Protein AF-A0A8S3WUS9-F1 (afdb_monomer_lite)

Sequence (121 aa):
MDEIKDMLRKIQDEMSQQKVDMVAMKEDIKNTINNNINEKFKSLENKNLQLEQKLETQKLSIDNFERFNRRKNLLFFGVEEPEISYQDLEKKVLDIINNILNIKCEKHYIESVRRLRKKKR

Secondary structure (DSSP, 8-state):
-HHHHHHHHHHHHHHHHHHHHHHHHHHHHHHHHHHHHHHHHHHHHHHHHHHHHHHHHHHHHHHHHHHHHHTT-----S------SHHHHHHHHHHIIIIIS-----GGG-S----TT----

pLDDT: mean 89.63, std 9.1, range [44.06, 98.0]

Organism: Parnassius apollo (NCBI:txid110799)

Structure (mmCIF, N/CA/C/O backbone):
data_AF-A0A8S3WUS9-F1
#
_entry.id   AF-A0A8S3WUS9-F1
#
loop_
_atom_site.group_PDB
_atom_site.id
_atom_site.type_symbol
_atom_site.label_atom_id
_atom_site.label_alt_id
_atom_site.label_comp_id
_atom_site.label_asym_id
_atom_site.label_entity_id
_atom_site.label_seq_id
_atom_site.pdbx_PDB_ins_code
_atom_site.Cartn_x
_atom_site.Cartn_y
_atom_site.Cartn_z
_atom_site.occupancy
_atom_site.B_iso_or_equiv
_atom_site.auth_seq_id
_atom_site.auth_comp_id
_atom_site.auth_asym_id
_atom_site.auth_atom_id
_atom_site.pdbx_PDB_model_num
ATOM 1 N N . MET A 1 1 ? 49.490 9.417 -68.230 1.00 58.97 1 MET A N 1
ATOM 2 C CA . MET A 1 1 ? 48.185 10.107 -68.381 1.00 58.97 1 MET A CA 1
ATOM 3 C C . MET A 1 1 ? 47.027 9.157 -68.112 1.00 58.97 1 MET A C 1
ATOM 5 O O . MET A 1 1 ? 46.130 9.552 -67.379 1.00 58.97 1 MET A O 1
ATOM 9 N N . ASP A 1 2 ? 47.067 7.919 -68.614 1.00 73.44 2 ASP A N 1
ATOM 10 C CA . ASP A 1 2 ? 46.012 6.924 -68.355 1.00 73.44 2 ASP A CA 1
ATOM 11 C C . ASP A 1 2 ? 45.958 6.452 -66.893 1.00 73.44 2 ASP A C 1
ATOM 13 O O . ASP A 1 2 ? 44.886 6.456 -66.300 1.00 73.44 2 ASP A O 1
ATOM 17 N N . GLU A 1 3 ? 47.105 6.215 -66.250 1.00 78.12 3 GLU A N 1
ATOM 18 C CA . GLU A 1 3 ? 47.160 5.838 -64.823 1.00 78.12 3 GLU A CA 1
ATOM 19 C C . GLU A 1 3 ? 46.567 6.902 -63.885 1.00 78.12 3 GLU A C 1
ATOM 21 O O . GLU A 1 3 ? 45.884 6.580 -62.915 1.00 78.12 3 GLU A O 1
ATOM 26 N N . ILE A 1 4 ? 46.777 8.186 -64.195 1.00 80.12 4 ILE A N 1
ATOM 27 C CA . ILE A 1 4 ? 46.200 9.304 -63.430 1.00 80.12 4 ILE A CA 1
ATOM 28 C C . ILE A 1 4 ? 44.678 9.329 -63.611 1.00 80.12 4 ILE A C 1
ATOM 30 O O . ILE A 1 4 ? 43.939 9.575 -62.662 1.00 80.12 4 ILE A O 1
ATOM 34 N N . LYS A 1 5 ? 44.192 9.039 -64.822 1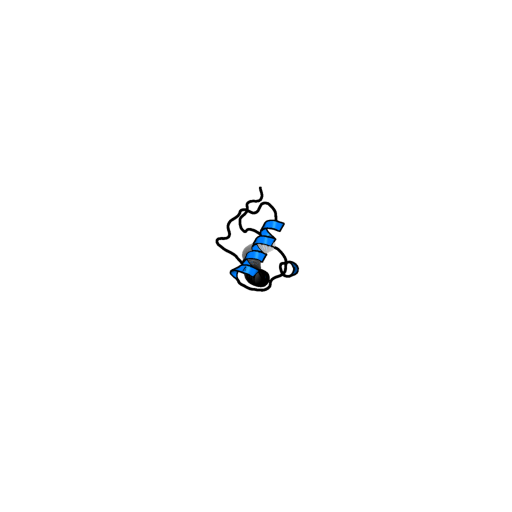.00 83.69 5 LYS A N 1
ATOM 35 C CA . LYS A 1 5 ? 42.760 8.973 -65.134 1.00 83.69 5 LYS A CA 1
ATOM 36 C C . LYS A 1 5 ? 42.072 7.817 -64.410 1.00 83.69 5 L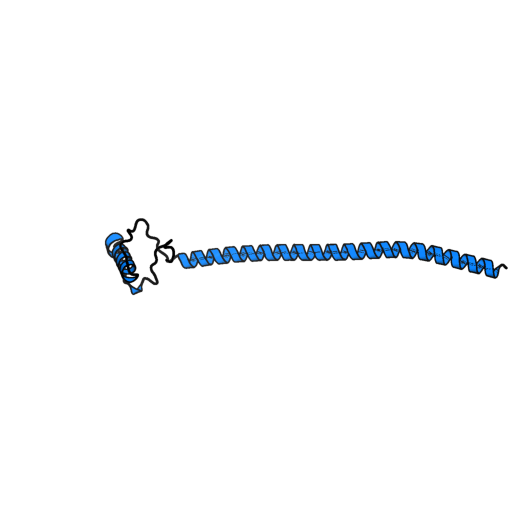YS A C 1
ATOM 38 O O . LYS A 1 5 ? 40.978 8.002 -63.880 1.00 83.69 5 LYS A O 1
ATOM 43 N N . ASP A 1 6 ? 42.718 6.659 -64.356 1.00 87.44 6 ASP A N 1
ATOM 44 C CA . ASP A 1 6 ? 42.199 5.486 -63.653 1.00 87.44 6 ASP A CA 1
ATOM 45 C C . ASP A 1 6 ? 42.236 5.666 -62.133 1.00 87.44 6 ASP A C 1
ATOM 47 O O . ASP A 1 6 ? 41.299 5.265 -61.442 1.00 87.44 6 ASP A O 1
ATOM 51 N N . MET A 1 7 ? 43.257 6.344 -61.603 1.00 85.81 7 MET A N 1
ATOM 52 C CA . MET A 1 7 ? 43.309 6.723 -60.190 1.00 85.81 7 MET A CA 1
ATOM 53 C C . MET A 1 7 ? 42.178 7.697 -59.824 1.00 85.81 7 MET A C 1
ATOM 55 O O . MET A 1 7 ? 41.499 7.497 -58.821 1.00 85.81 7 MET A O 1
ATOM 59 N N . LEU A 1 8 ? 41.908 8.704 -60.663 1.00 85.19 8 LEU A N 1
ATOM 60 C CA . LEU A 1 8 ? 40.798 9.643 -60.456 1.00 85.19 8 LEU A CA 1
ATOM 61 C C . LEU A 1 8 ? 39.421 8.966 -60.536 1.00 85.19 8 LEU A C 1
ATOM 63 O O . LEU A 1 8 ? 38.534 9.317 -59.760 1.00 85.19 8 LEU A O 1
ATOM 67 N N . ARG A 1 9 ? 39.244 7.976 -61.423 1.00 89.06 9 ARG A N 1
ATOM 68 C CA . ARG A 1 9 ? 38.014 7.165 -61.487 1.00 89.06 9 ARG A CA 1
ATOM 69 C C . ARG A 1 9 ? 37.799 6.353 -60.215 1.00 89.06 9 ARG A C 1
ATOM 71 O O . ARG A 1 9 ? 36.717 6.419 -59.650 1.00 89.06 9 ARG A O 1
ATOM 78 N N . LYS A 1 10 ? 38.836 5.675 -59.713 1.00 91.25 10 LYS A N 1
ATOM 79 C CA . LYS A 1 10 ? 38.752 4.937 -58.441 1.00 91.25 10 LYS A CA 1
ATOM 80 C C . LYS A 1 10 ? 38.384 5.846 -57.272 1.00 91.25 10 LYS A C 1
ATOM 82 O O . LYS A 1 10 ? 37.497 5.504 -56.503 1.00 91.25 10 LYS A O 1
ATOM 87 N N . ILE A 1 11 ? 38.992 7.030 -57.187 1.00 88.81 11 ILE A N 1
ATOM 88 C CA . ILE A 1 11 ? 38.652 8.024 -56.158 1.00 88.81 11 ILE A CA 1
ATOM 89 C C . ILE A 1 11 ? 37.184 8.463 -56.288 1.00 88.81 11 ILE A C 1
ATOM 91 O O . ILE A 1 11 ? 36.490 8.622 -55.286 1.00 88.81 11 ILE A O 1
ATOM 95 N N . GLN A 1 12 ? 36.683 8.651 -57.511 1.00 89.81 12 GLN A N 1
ATOM 96 C CA . GLN A 1 12 ? 35.286 9.013 -57.750 1.00 89.81 12 GLN A CA 1
ATOM 97 C C . GLN A 1 12 ? 34.309 7.897 -57.350 1.00 89.81 12 GLN A C 1
ATOM 99 O O . GLN A 1 12 ? 33.267 8.187 -56.752 1.00 89.81 12 GLN A O 1
ATOM 104 N N . ASP A 1 13 ? 34.648 6.644 -57.640 1.00 91.75 13 ASP A N 1
ATOM 105 C CA . ASP A 1 13 ? 33.849 5.477 -57.269 1.00 91.75 13 ASP A CA 1
ATOM 106 C C . ASP A 1 13 ? 33.845 5.276 -55.745 1.00 91.75 13 ASP A C 1
ATOM 108 O O . ASP A 1 13 ? 32.779 5.136 -55.145 1.00 91.75 13 ASP A O 1
ATOM 112 N N . GLU A 1 14 ? 35.005 5.384 -55.089 1.00 92.50 14 GLU A N 1
ATOM 113 C CA . GLU A 1 14 ? 35.135 5.325 -53.626 1.00 92.50 14 GLU A CA 1
ATOM 114 C C . GLU A 1 14 ? 34.362 6.456 -52.933 1.00 92.50 14 GLU A C 1
ATOM 116 O O . GLU A 1 14 ? 33.648 6.213 -51.960 1.00 92.50 14 GLU A O 1
ATOM 121 N N . MET A 1 15 ? 34.423 7.689 -53.453 1.00 89.19 15 MET A N 1
ATOM 122 C CA . MET A 1 15 ? 33.617 8.804 -52.937 1.00 89.19 15 MET A CA 1
ATOM 123 C C . MET A 1 15 ? 32.113 8.569 -53.113 1.00 89.19 15 MET A C 1
ATOM 125 O O . MET A 1 15 ? 31.314 8.992 -52.273 1.00 89.19 15 MET A O 1
ATOM 129 N N . SER A 1 16 ? 31.709 7.932 -54.213 1.00 91.81 16 SER A N 1
ATOM 130 C CA . SER A 1 16 ? 30.304 7.611 -54.468 1.00 91.81 16 SER A CA 1
ATOM 131 C C . SER A 1 16 ? 29.818 6.533 -53.503 1.00 91.81 16 SER A C 1
ATOM 133 O O . SER A 1 16 ? 28.750 6.692 -52.911 1.00 91.81 16 SER A O 1
ATOM 135 N N . GLN A 1 17 ? 30.634 5.504 -53.263 1.00 92.31 17 GLN A N 1
ATOM 136 C CA . GLN A 1 17 ? 30.347 4.457 -52.287 1.00 92.31 17 GLN A CA 1
ATOM 137 C C . GLN A 1 17 ? 30.275 5.017 -50.860 1.00 92.31 17 GLN A C 1
ATOM 139 O O . GLN A 1 17 ? 29.290 4.788 -50.165 1.00 92.31 17 GLN A O 1
ATOM 144 N N . GLN A 1 18 ? 31.229 5.864 -50.455 1.00 90.81 18 GLN A N 1
ATOM 145 C CA . GLN A 1 18 ? 31.207 6.513 -49.138 1.00 90.81 18 GLN A CA 1
ATOM 146 C C . GLN A 1 18 ? 29.943 7.347 -48.899 1.00 90.81 18 GLN A C 1
ATOM 148 O O . GLN A 1 18 ? 29.434 7.389 -47.779 1.00 90.81 18 GLN A O 1
ATOM 153 N N . LYS A 1 19 ? 29.410 8.019 -49.929 1.00 90.62 19 LYS A N 1
ATOM 154 C CA . LYS A 1 19 ? 28.140 8.753 -49.807 1.00 90.62 19 LYS A CA 1
ATOM 155 C C . LYS A 1 19 ? 26.967 7.817 -49.538 1.00 90.62 19 LYS A C 1
ATOM 157 O O . LYS A 1 19 ? 26.121 8.147 -48.709 1.00 90.62 19 LYS A O 1
ATOM 162 N N . VAL A 1 20 ? 26.911 6.679 -50.228 1.00 93.06 20 VAL A N 1
ATOM 163 C CA . VAL A 1 20 ? 25.870 5.663 -50.020 1.00 93.06 20 VAL A CA 1
ATOM 164 C C . VAL A 1 20 ? 25.971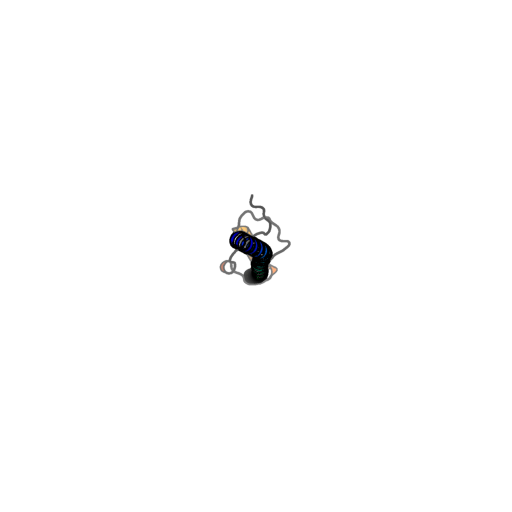 5.091 -48.607 1.00 93.06 20 VAL A C 1
ATOM 166 O O . VAL A 1 20 ? 24.974 5.078 -47.883 1.00 93.06 20 VAL A O 1
ATOM 169 N N . ASP A 1 21 ? 27.179 4.729 -48.177 1.00 91.88 21 ASP A N 1
ATOM 170 C CA . ASP A 1 21 ? 27.434 4.163 -46.852 1.00 91.88 21 ASP A CA 1
ATOM 171 C C . ASP A 1 21 ? 27.085 5.157 -45.732 1.00 91.88 21 ASP A C 1
ATOM 173 O O . ASP A 1 21 ? 26.474 4.779 -44.734 1.00 91.88 21 ASP A O 1
ATOM 177 N N . MET A 1 22 ? 27.382 6.452 -45.906 1.00 90.44 22 MET A N 1
ATOM 178 C CA . MET A 1 22 ? 26.992 7.494 -44.946 1.00 90.44 22 MET A CA 1
ATOM 179 C C . MET A 1 22 ? 25.473 7.642 -44.811 1.00 90.44 22 MET A C 1
ATOM 181 O O . MET A 1 22 ? 24.971 7.868 -43.707 1.00 90.44 22 MET A O 1
ATOM 185 N N . VAL A 1 23 ? 24.729 7.538 -45.915 1.00 92.50 23 VAL A N 1
ATOM 186 C CA . VAL A 1 23 ? 23.261 7.612 -45.882 1.00 92.50 23 VAL A CA 1
ATOM 187 C C . VAL A 1 23 ? 22.681 6.390 -45.173 1.00 92.50 23 VAL A C 1
ATOM 189 O O . VAL A 1 23 ? 21.812 6.555 -44.316 1.00 92.50 23 VAL A O 1
ATOM 192 N N . ALA A 1 24 ? 23.196 5.194 -45.471 1.00 92.62 24 ALA A N 1
ATOM 193 C CA . ALA A 1 24 ? 22.796 3.961 -44.798 1.00 92.62 24 ALA A CA 1
ATOM 194 C C . ALA A 1 24 ? 23.087 4.027 -43.290 1.00 92.62 24 ALA A C 1
ATOM 196 O O . ALA A 1 24 ? 22.186 3.839 -42.475 1.00 92.62 24 ALA A O 1
ATOM 197 N N . MET A 1 25 ? 24.303 4.434 -42.912 1.00 92.69 25 MET A N 1
ATOM 198 C CA . MET A 1 25 ? 24.711 4.583 -41.514 1.00 92.69 25 MET A CA 1
ATOM 199 C C . MET A 1 25 ? 23.824 5.578 -40.754 1.00 92.69 25 MET A C 1
ATOM 201 O O . MET A 1 25 ? 23.468 5.342 -39.600 1.00 92.69 25 MET A O 1
ATOM 205 N N . LYS A 1 26 ? 23.433 6.692 -41.386 1.00 92.88 26 LYS A N 1
ATOM 206 C CA . LYS A 1 26 ? 22.528 7.672 -40.772 1.00 92.88 26 LYS A CA 1
ATOM 207 C C . LYS A 1 26 ? 21.160 7.063 -40.462 1.00 92.88 26 LYS A C 1
ATOM 209 O O . LYS A 1 26 ? 20.615 7.324 -39.386 1.00 92.88 26 LYS A O 1
ATOM 214 N N . GLU A 1 27 ? 20.603 6.287 -41.388 1.00 93.50 27 GLU A N 1
ATOM 215 C CA . GLU A 1 27 ? 19.301 5.650 -41.187 1.00 93.50 27 GLU A CA 1
ATOM 216 C C . GLU A 1 27 ? 19.387 4.533 -40.137 1.00 93.50 27 GLU A C 1
ATOM 218 O O . GLU A 1 27 ? 18.524 4.455 -39.264 1.00 93.50 27 GLU A O 1
ATOM 223 N N . ASP A 1 28 ? 20.474 3.760 -40.119 1.00 94.19 28 ASP A N 1
ATOM 224 C CA . ASP A 1 28 ? 20.722 2.732 -39.103 1.00 94.19 28 ASP A CA 1
ATOM 225 C C . ASP A 1 28 ? 20.860 3.322 -37.699 1.00 94.19 28 ASP A C 1
ATOM 227 O O . ASP A 1 28 ? 20.244 2.822 -36.753 1.00 94.19 28 ASP A O 1
ATOM 231 N N . ILE A 1 29 ? 21.607 4.422 -37.546 1.00 92.94 29 ILE A N 1
ATOM 232 C CA . ILE A 1 29 ? 21.728 5.138 -36.267 1.00 92.94 29 ILE A CA 1
ATOM 233 C C . ILE A 1 29 ? 20.350 5.616 -35.809 1.00 92.94 29 ILE A C 1
ATOM 235 O O . ILE A 1 29 ? 19.961 5.389 -34.662 1.00 92.94 29 ILE A O 1
ATOM 239 N N . LYS A 1 30 ? 19.589 6.252 -36.702 1.00 93.88 30 LYS A N 1
ATOM 240 C CA . LYS A 1 30 ? 18.246 6.758 -36.403 1.00 93.88 30 LYS A CA 1
ATOM 241 C C . LYS A 1 30 ? 17.306 5.628 -35.977 1.00 93.88 30 LYS A C 1
ATOM 243 O O . LYS A 1 30 ? 16.618 5.762 -34.965 1.00 93.88 30 LYS A O 1
ATOM 248 N N . ASN A 1 31 ? 17.305 4.510 -36.698 1.00 94.94 31 ASN A N 1
ATOM 249 C CA . ASN A 1 31 ? 16.481 3.346 -36.383 1.00 94.94 31 ASN A CA 1
ATOM 250 C C . ASN A 1 31 ? 16.896 2.702 -35.061 1.00 94.94 31 ASN A C 1
ATOM 252 O O . ASN A 1 31 ? 16.039 2.398 -34.235 1.00 94.94 31 ASN A O 1
ATOM 256 N N . THR A 1 32 ? 18.197 2.568 -34.813 1.00 95.81 32 THR A N 1
ATOM 257 C CA . THR A 1 32 ? 18.733 2.018 -33.561 1.00 95.81 32 THR A CA 1
ATOM 258 C C . THR A 1 32 ? 18.332 2.875 -32.365 1.00 95.81 32 THR A C 1
ATOM 260 O O . THR A 1 32 ? 17.847 2.350 -31.362 1.00 95.81 32 THR A O 1
ATOM 263 N N . ILE A 1 33 ? 18.475 4.199 -32.478 1.00 93.19 33 ILE A N 1
ATOM 264 C CA . ILE A 1 33 ? 18.067 5.144 -31.434 1.00 93.19 33 ILE A CA 1
ATOM 265 C C . ILE A 1 33 ? 16.559 5.042 -31.190 1.00 93.19 33 ILE A C 1
ATOM 267 O O . ILE A 1 33 ? 16.141 4.870 -30.046 1.00 93.19 33 ILE A O 1
ATOM 271 N N . ASN A 1 34 ? 15.745 5.090 -32.246 1.00 94.88 34 ASN A N 1
ATOM 272 C CA . ASN A 1 34 ? 14.289 5.016 -32.122 1.00 94.88 34 ASN A CA 1
ATOM 273 C C . ASN A 1 34 ? 13.830 3.691 -31.503 1.00 94.88 34 ASN A C 1
ATOM 275 O O . ASN A 1 34 ? 12.980 3.693 -30.615 1.00 94.88 34 ASN A O 1
ATOM 279 N N . ASN A 1 35 ? 14.419 2.568 -31.913 1.00 95.62 35 ASN A N 1
ATOM 280 C CA . ASN A 1 35 ? 14.102 1.256 -31.356 1.00 95.62 35 ASN A CA 1
ATOM 281 C C . ASN A 1 35 ? 14.474 1.178 -29.872 1.00 95.62 35 ASN A C 1
ATOM 283 O O . ASN A 1 35 ? 13.639 0.787 -29.060 1.00 95.62 35 ASN A O 1
ATOM 287 N N . ASN A 1 36 ? 15.668 1.645 -29.495 1.00 96.25 36 ASN A N 1
ATOM 288 C CA . ASN A 1 36 ? 16.099 1.672 -28.096 1.00 96.25 36 ASN A CA 1
ATOM 289 C C . ASN A 1 36 ? 15.179 2.540 -27.224 1.00 96.25 36 ASN A C 1
ATOM 291 O O . ASN A 1 36 ? 14.823 2.163 -26.106 1.00 96.25 36 ASN A O 1
ATOM 295 N N . ILE A 1 37 ? 14.779 3.704 -27.739 1.00 95.62 37 ILE A N 1
ATOM 296 C CA . ILE A 1 37 ? 13.853 4.611 -27.059 1.00 95.62 37 ILE A CA 1
ATOM 297 C C . ILE A 1 37 ? 12.485 3.942 -26.886 1.00 95.62 37 ILE A C 1
ATOM 299 O O . ILE A 1 37 ? 11.952 3.923 -25.776 1.00 95.62 37 ILE A O 1
ATOM 303 N N . ASN A 1 38 ? 11.943 3.334 -27.942 1.00 96.06 38 ASN A N 1
ATOM 304 C CA . ASN A 1 38 ? 10.656 2.643 -27.89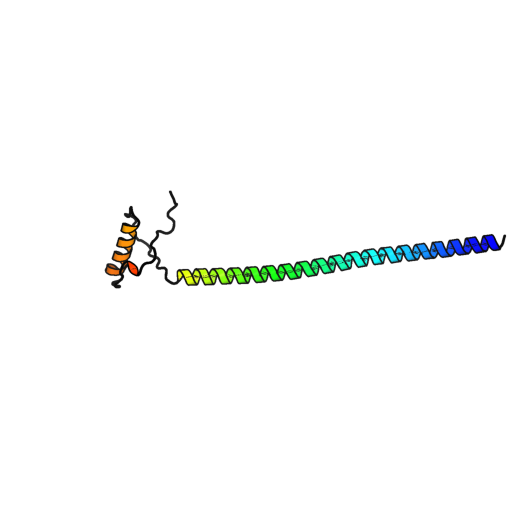9 1.00 96.06 38 ASN A CA 1
ATOM 305 C C . ASN A 1 38 ? 10.656 1.483 -26.896 1.00 96.06 38 ASN A C 1
ATOM 307 O O . ASN A 1 38 ? 9.699 1.314 -26.141 1.00 96.06 38 ASN A O 1
ATOM 311 N N . GLU A 1 39 ? 11.730 0.697 -26.846 1.00 96.00 39 GLU A N 1
ATOM 312 C CA . GLU A 1 39 ? 11.884 -0.381 -25.866 1.00 96.00 39 GLU A CA 1
ATOM 313 C C . GLU A 1 39 ? 11.926 0.146 -24.430 1.00 96.00 39 GLU A C 1
ATOM 315 O O . GLU A 1 39 ? 11.258 -0.399 -23.547 1.00 96.00 39 GLU A O 1
ATOM 320 N N . LYS A 1 40 ? 12.655 1.243 -24.189 1.00 96.06 40 LYS A N 1
ATOM 321 C CA . LYS A 1 40 ? 12.692 1.896 -22.875 1.00 96.06 40 LYS A CA 1
ATOM 322 C C . LYS A 1 40 ? 11.318 2.410 -22.457 1.00 96.06 40 LYS A C 1
ATOM 324 O O . LYS A 1 40 ? 10.937 2.194 -21.308 1.00 96.06 40 LYS A O 1
ATOM 329 N N . PHE A 1 41 ? 10.562 3.027 -23.366 1.00 97.00 41 PHE A N 1
ATOM 330 C CA . PHE A 1 41 ? 9.200 3.480 -23.078 1.00 97.00 41 PHE A CA 1
ATOM 331 C C . PHE A 1 41 ? 8.261 2.316 -22.759 1.00 97.00 41 PHE A C 1
ATOM 333 O O . PHE A 1 41 ? 7.584 2.364 -21.736 1.00 97.00 41 PHE A O 1
ATOM 340 N N . LYS A 1 42 ? 8.297 1.229 -23.539 1.00 96.81 42 LYS A N 1
ATOM 341 C CA . LYS A 1 42 ? 7.524 0.012 -23.236 1.00 96.81 42 LYS A CA 1
ATOM 342 C C . LYS A 1 42 ? 7.889 -0.575 -21.872 1.00 96.81 42 LYS A C 1
ATOM 344 O O . LYS A 1 42 ? 7.019 -0.979 -21.105 1.00 96.81 42 LYS A O 1
ATOM 349 N N . SER A 1 43 ? 9.181 -0.619 -21.544 1.00 96.94 43 SER A N 1
ATOM 350 C CA . SER A 1 43 ? 9.642 -1.082 -20.231 1.00 96.94 43 SER A CA 1
ATOM 351 C C . SER A 1 43 ? 9.116 -0.193 -19.102 1.00 96.94 43 SER A C 1
ATOM 353 O O . SER A 1 43 ? 8.698 -0.702 -18.061 1.00 96.94 43 SER A O 1
ATOM 355 N N . LEU A 1 44 ? 9.118 1.125 -19.306 1.00 97.25 44 LEU A N 1
ATOM 356 C CA . LEU A 1 44 ? 8.623 2.094 -18.336 1.00 97.25 44 LEU A CA 1
ATOM 357 C C . LEU A 1 44 ? 7.111 1.961 -18.123 1.00 97.25 44 LEU A C 1
ATOM 359 O O . LEU A 1 44 ? 6.669 1.923 -16.979 1.00 97.25 44 LEU A O 1
ATOM 363 N N . GLU A 1 45 ? 6.341 1.823 -19.199 1.00 97.19 45 GLU A N 1
ATOM 364 C CA . GLU A 1 45 ? 4.889 1.632 -19.157 1.00 97.19 45 GLU A CA 1
ATOM 365 C C . GLU A 1 45 ? 4.515 0.349 -18.402 1.00 97.19 45 GLU A C 1
ATOM 367 O O . GLU A 1 45 ? 3.708 0.383 -17.472 1.00 97.19 45 GLU A O 1
ATOM 372 N N . ASN A 1 46 ? 5.200 -0.761 -18.695 1.00 97.31 46 ASN A N 1
ATOM 373 C CA . ASN A 1 46 ? 5.009 -2.022 -17.978 1.00 97.31 46 ASN A CA 1
ATOM 374 C C . ASN A 1 46 ? 5.319 -1.898 -16.479 1.00 97.31 46 ASN A C 1
ATOM 376 O O . ASN A 1 46 ? 4.579 -2.418 -15.643 1.00 97.31 46 ASN A O 1
ATOM 380 N N . LYS A 1 47 ? 6.406 -1.205 -16.116 1.00 97.50 47 LYS A N 1
ATOM 381 C CA . LYS A 1 47 ? 6.738 -0.949 -14.706 1.00 97.50 47 LYS A CA 1
ATOM 382 C C . LYS A 1 47 ? 5.688 -0.071 -14.035 1.00 97.50 47 LYS A C 1
ATOM 384 O O . LYS A 1 47 ? 5.346 -0.332 -12.884 1.00 97.50 47 LYS A O 1
ATOM 389 N N . ASN A 1 48 ? 5.172 0.936 -14.736 1.00 97.62 48 ASN A N 1
ATOM 390 C CA . ASN A 1 48 ? 4.141 1.812 -14.200 1.00 97.62 48 ASN A CA 1
ATOM 391 C C . ASN A 1 48 ? 2.848 1.035 -13.915 1.00 97.62 48 ASN A C 1
ATOM 393 O O . ASN A 1 48 ? 2.332 1.101 -12.802 1.00 97.62 48 ASN A O 1
ATOM 397 N N . LEU A 1 49 ? 2.409 0.190 -14.851 1.00 97.62 49 LEU A N 1
ATOM 398 C CA . LEU A 1 49 ? 1.247 -0.680 -14.657 1.00 97.62 49 LEU A CA 1
ATOM 399 C C . LEU A 1 49 ? 1.418 -1.605 -13.438 1.00 97.62 49 LEU A C 1
ATOM 401 O O . LEU A 1 49 ? 0.508 -1.758 -12.624 1.00 97.62 49 LEU A O 1
ATOM 405 N N . GLN A 1 50 ? 2.603 -2.199 -13.269 1.00 97.69 50 GLN A N 1
ATOM 406 C CA . GLN A 1 50 ? 2.902 -3.032 -12.099 1.00 97.69 50 GLN A CA 1
ATOM 407 C C . GLN A 1 50 ? 2.862 -2.241 -10.784 1.00 97.69 50 GLN A C 1
ATOM 409 O O . GLN A 1 50 ? 2.446 -2.777 -9.754 1.00 97.69 50 GLN A O 1
ATOM 414 N N . LEU A 1 51 ? 3.314 -0.985 -10.789 1.00 97.94 51 LEU A N 1
ATOM 415 C CA . LEU A 1 51 ? 3.253 -0.116 -9.614 1.00 97.94 51 LEU A CA 1
ATOM 416 C C . LEU A 1 51 ? 1.810 0.250 -9.268 1.00 97.94 51 LEU A C 1
ATOM 418 O O . LEU A 1 51 ? 1.436 0.159 -8.101 1.00 97.94 51 LEU A O 1
ATOM 422 N N . GLU A 1 52 ? 0.990 0.587 -10.260 1.00 98.00 52 GLU A N 1
ATOM 423 C CA . GLU A 1 52 ? -0.433 0.883 -10.068 1.00 98.00 52 GLU A CA 1
ATOM 424 C C . GLU A 1 52 ? -1.181 -0.311 -9.462 1.00 98.00 52 GLU A C 1
ATOM 426 O O . GLU A 1 52 ? -1.897 -0.160 -8.471 1.00 98.00 52 GLU A O 1
ATOM 431 N N . GLN A 1 53 ? -0.933 -1.523 -9.967 1.00 97.75 53 GLN A N 1
ATOM 432 C CA . GLN A 1 53 ? -1.513 -2.752 -9.414 1.00 97.75 53 GLN A CA 1
ATOM 433 C C . GLN A 1 53 ? -1.089 -3.000 -7.959 1.00 97.75 53 GLN A C 1
ATOM 435 O O . GLN A 1 53 ? -1.909 -3.377 -7.113 1.00 97.75 53 GLN A O 1
ATOM 440 N N . LYS A 1 54 ? 0.193 -2.776 -7.637 1.00 97.88 54 LYS A N 1
ATOM 441 C CA . LYS A 1 54 ? 0.701 -2.899 -6.263 1.00 97.88 54 LYS A CA 1
ATOM 442 C C . LYS A 1 54 ? 0.070 -1.869 -5.334 1.00 97.88 54 LYS A C 1
ATOM 444 O O . LYS A 1 54 ? -0.311 -2.229 -4.223 1.00 97.88 54 LYS A O 1
ATOM 449 N N . LEU A 1 55 ? -0.064 -0.621 -5.782 1.00 97.88 55 LEU A N 1
ATOM 450 C CA . LEU A 1 55 ? -0.709 0.440 -5.011 1.00 97.88 55 LEU A CA 1
ATOM 451 C C . LEU A 1 55 ? -2.161 0.089 -4.699 1.00 97.88 55 LEU A C 1
ATOM 453 O O . LEU A 1 55 ? -2.590 0.242 -3.558 1.00 97.88 55 LEU A O 1
ATOM 457 N N . GLU A 1 56 ? -2.905 -0.424 -5.674 1.00 97.69 56 GLU A N 1
ATOM 458 C CA . GLU A 1 56 ? -4.300 -0.799 -5.454 1.00 97.69 56 GLU A CA 1
ATOM 459 C C . GLU A 1 56 ? -4.428 -1.969 -4.470 1.00 97.69 56 GLU A C 1
ATOM 461 O O . GLU A 1 56 ? -5.206 -1.916 -3.516 1.00 97.69 56 GLU A O 1
ATOM 466 N N . THR A 1 57 ? -3.568 -2.978 -4.610 1.00 97.88 57 THR A N 1
ATOM 467 C CA . THR A 1 57 ? -3.502 -4.107 -3.669 1.00 97.88 57 THR A CA 1
ATOM 468 C C . THR A 1 57 ? -3.178 -3.639 -2.246 1.00 97.88 57 THR A C 1
ATOM 470 O O . THR A 1 57 ? -3.783 -4.102 -1.274 1.00 97.88 57 THR A O 1
ATOM 473 N N . GLN A 1 58 ? -2.242 -2.698 -2.101 1.00 97.38 58 GLN A N 1
ATOM 474 C CA . GLN A 1 58 ? -1.892 -2.116 -0.807 1.00 97.38 58 GLN A CA 1
ATOM 475 C C . GLN A 1 58 ? -3.053 -1.323 -0.204 1.00 97.38 58 GLN A C 1
ATOM 477 O O . GLN A 1 58 ? -3.340 -1.507 0.977 1.00 97.38 58 GLN A O 1
ATOM 482 N N . LYS A 1 59 ? -3.767 -0.505 -0.988 1.00 97.50 59 LYS A N 1
ATOM 483 C CA . LYS A 1 59 ? -4.951 0.230 -0.508 1.00 97.50 59 LYS A CA 1
ATOM 484 C C . LYS A 1 59 ? -6.028 -0.711 0.020 1.00 97.50 59 LYS A C 1
ATOM 486 O O . LYS A 1 59 ? -6.518 -0.506 1.127 1.00 97.50 59 LYS A O 1
ATOM 491 N N . LEU A 1 60 ? -6.353 -1.761 -0.733 1.00 97.38 60 LEU A N 1
ATOM 492 C CA . LEU A 1 60 ? -7.329 -2.769 -0.311 1.00 97.38 60 LEU A CA 1
ATOM 493 C C . LEU A 1 60 ? -6.888 -3.473 0.976 1.00 97.38 60 LEU A C 1
ATOM 495 O O . LEU A 1 60 ? -7.695 -3.710 1.873 1.00 97.38 60 LEU A O 1
ATOM 499 N N . SER A 1 61 ? -5.596 -3.777 1.091 1.00 96.50 61 SER A N 1
ATOM 500 C CA . SER A 1 61 ? -5.036 -4.407 2.289 1.00 96.50 61 SER A CA 1
ATOM 501 C C . SER A 1 61 ? -5.129 -3.487 3.510 1.00 96.50 61 SER A C 1
ATOM 503 O O . SER A 1 61 ? -5.508 -3.944 4.588 1.00 96.50 61 SER A O 1
ATOM 505 N N . ILE A 1 62 ? -4.844 -2.192 3.337 1.00 96.81 62 ILE A N 1
ATOM 506 C CA . ILE A 1 62 ? -4.985 -1.174 4.385 1.00 96.81 62 ILE A CA 1
ATOM 507 C C . ILE A 1 62 ? -6.450 -1.038 4.806 1.00 96.81 62 ILE A C 1
ATOM 509 O O . ILE A 1 62 ? -6.728 -1.108 5.999 1.00 96.81 62 ILE A O 1
ATOM 513 N N . ASP A 1 63 ? -7.394 -0.916 3.867 1.00 96.06 63 ASP A N 1
ATOM 514 C CA . ASP A 1 63 ? -8.824 -0.810 4.198 1.00 96.06 63 ASP A CA 1
ATOM 515 C C . ASP A 1 63 ? -9.311 -2.054 4.957 1.00 96.06 63 ASP A C 1
ATOM 517 O O . ASP A 1 63 ? -9.964 -1.953 5.996 1.00 96.06 63 ASP A O 1
ATOM 521 N N . ASN A 1 64 ? -8.912 -3.249 4.517 1.00 95.94 64 ASN A N 1
ATOM 522 C CA . ASN A 1 64 ? -9.232 -4.487 5.225 1.00 95.94 64 ASN A CA 1
ATOM 523 C C . ASN A 1 64 ? -8.665 -4.512 6.648 1.00 95.94 64 ASN A C 1
ATOM 525 O O . ASN A 1 64 ? -9.358 -4.935 7.578 1.00 95.94 64 ASN A O 1
ATOM 529 N N . PHE A 1 65 ? -7.433 -4.039 6.833 1.00 94.94 65 PHE A N 1
ATOM 530 C CA . PHE A 1 65 ? -6.800 -3.953 8.144 1.00 94.94 65 PHE A CA 1
ATOM 531 C C . PHE A 1 65 ? -7.486 -2.918 9.047 1.00 94.9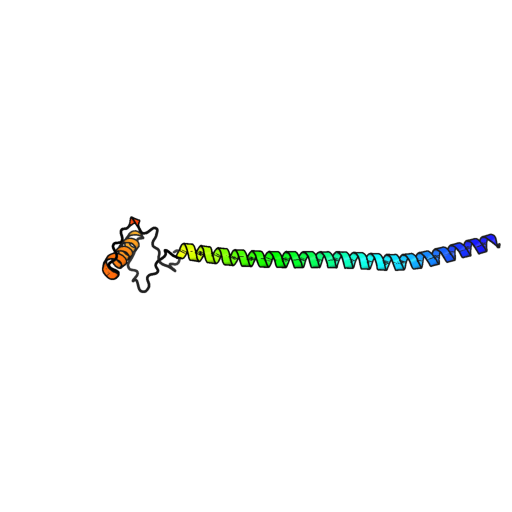4 65 PHE A C 1
ATOM 533 O O . PHE A 1 65 ? -7.780 -3.202 10.209 1.00 94.94 65 PHE A O 1
ATOM 540 N N . GLU A 1 66 ? -7.827 -1.742 8.516 1.00 93.62 66 GLU A N 1
ATOM 541 C CA . GLU A 1 66 ? -8.588 -0.727 9.245 1.00 93.62 66 GLU A CA 1
ATOM 542 C C . GLU A 1 66 ? -9.962 -1.245 9.663 1.00 93.62 66 GLU A C 1
ATOM 544 O O . GLU A 1 66 ? -10.360 -1.077 10.819 1.00 93.62 66 GLU A O 1
ATOM 549 N N . ARG A 1 67 ? -10.679 -1.907 8.749 1.00 92.12 67 ARG A N 1
ATOM 550 C CA . ARG A 1 67 ? -11.958 -2.554 9.049 1.00 92.12 67 ARG A CA 1
ATOM 551 C C . ARG A 1 67 ? -11.785 -3.583 10.145 1.00 92.12 67 ARG A C 1
ATOM 553 O O . ARG A 1 67 ? -12.552 -3.545 11.099 1.00 92.12 67 ARG A O 1
ATOM 560 N N . PHE A 1 68 ? -10.787 -4.462 10.037 1.00 93.69 68 PHE A N 1
ATOM 561 C CA . PHE A 1 68 ? -10.498 -5.487 11.038 1.00 93.69 68 PHE A CA 1
ATOM 562 C C . PHE A 1 68 ? -10.265 -4.879 12.424 1.00 93.69 68 PHE A C 1
ATOM 564 O O . PHE A 1 68 ? -10.922 -5.293 13.379 1.00 93.69 68 PHE A O 1
ATOM 571 N N . ASN A 1 69 ? -9.435 -3.839 12.520 1.00 89.88 69 ASN A N 1
ATOM 572 C CA . ASN A 1 69 ? -9.180 -3.139 13.779 1.00 89.88 69 ASN A CA 1
ATOM 573 C C . ASN A 1 69 ? -10.435 -2.456 14.336 1.00 89.88 69 ASN A C 1
ATOM 575 O O . ASN A 1 69 ? -10.645 -2.437 15.545 1.00 89.88 69 ASN A O 1
ATOM 579 N N . ARG A 1 70 ? -11.306 -1.919 13.473 1.00 89.56 70 ARG A N 1
ATOM 580 C CA . ARG A 1 70 ? -12.553 -1.266 13.894 1.00 89.56 70 ARG A CA 1
ATOM 581 C C . ARG A 1 70 ? -13.670 -2.241 14.276 1.00 89.56 70 ARG A C 1
ATOM 583 O O . ARG A 1 70 ? -14.641 -1.786 14.869 1.00 89.56 70 ARG A O 1
ATOM 590 N N . ARG A 1 71 ? -13.563 -3.551 14.001 1.00 90.50 71 ARG A N 1
ATOM 591 C CA . ARG A 1 71 ? -14.639 -4.539 14.272 1.00 90.50 71 ARG A CA 1
ATOM 592 C C . ARG A 1 71 ? -15.087 -4.588 15.731 1.00 90.50 71 ARG A C 1
ATOM 594 O O . ARG A 1 71 ? -16.238 -4.912 15.991 1.00 90.50 71 ARG A O 1
ATOM 601 N N . LYS A 1 72 ? -14.180 -4.305 16.668 1.00 88.62 72 LYS A N 1
ATOM 602 C CA . LYS A 1 72 ? -14.462 -4.314 18.112 1.00 88.62 72 LYS A CA 1
ATOM 603 C C . LYS A 1 72 ? -14.865 -2.940 18.652 1.00 88.62 72 LYS A C 1
ATOM 605 O O . LYS A 1 72 ? -15.195 -2.822 19.827 1.00 88.62 72 LYS A O 1
ATOM 610 N N . ASN A 1 73 ? -14.835 -1.903 17.815 1.00 90.62 73 ASN A N 1
ATOM 611 C CA . ASN A 1 73 ? -15.143 -0.548 18.244 1.00 90.62 73 ASN A CA 1
ATOM 612 C C . ASN A 1 73 ? -16.656 -0.340 18.255 1.00 90.62 73 ASN A C 1
ATOM 614 O O . ASN A 1 73 ? -17.333 -0.583 17.259 1.00 90.62 73 ASN A O 1
ATOM 618 N N . LEU A 1 74 ? -17.166 0.189 19.363 1.00 88.94 74 LEU A N 1
ATOM 619 C CA . LEU A 1 74 ? -18.549 0.633 19.483 1.00 88.94 74 LEU A CA 1
ATOM 620 C C . LEU A 1 74 ? -18.611 2.152 19.315 1.00 88.94 74 LEU A C 1
ATOM 622 O O . LEU A 1 74 ? -17.781 2.882 19.862 1.00 88.94 74 LEU A O 1
ATOM 626 N N . LEU A 1 75 ? -19.589 2.632 18.546 1.00 90.62 75 LEU A N 1
ATOM 627 C CA . LEU A 1 75 ? -19.867 4.058 18.397 1.00 90.62 75 LEU A CA 1
ATOM 628 C C . LEU A 1 75 ? -21.191 4.390 19.074 1.00 90.62 75 LEU A C 1
ATOM 630 O O . LEU A 1 75 ? -22.233 3.843 18.722 1.00 90.62 75 LEU A O 1
ATOM 634 N N . PHE A 1 76 ? -21.135 5.336 20.005 1.00 89.25 76 PHE A N 1
ATOM 635 C CA . PHE A 1 76 ? -22.307 5.884 20.672 1.00 89.25 76 PHE A CA 1
ATOM 636 C C . PHE A 1 76 ? -22.593 7.281 20.124 1.00 89.25 76 PHE A C 1
ATOM 638 O O . PHE A 1 76 ? -21.705 8.137 20.083 1.00 89.25 76 PHE A O 1
ATOM 645 N N . PHE A 1 77 ? -23.835 7.510 19.709 1.00 89.88 77 PHE A N 1
ATOM 646 C CA . PHE A 1 77 ? -24.315 8.799 19.214 1.00 89.88 77 PHE A CA 1
ATOM 647 C C . PHE A 1 77 ? -25.280 9.423 20.223 1.00 89.88 77 PHE A C 1
ATOM 649 O O . PHE A 1 77 ? -25.930 8.709 20.980 1.00 89.88 77 PHE A O 1
ATOM 656 N N . GLY A 1 78 ? -25.367 10.757 20.244 1.00 87.25 78 GLY A N 1
ATOM 657 C CA . GLY A 1 78 ? -26.296 11.476 21.127 1.00 87.25 78 GLY A CA 1
ATOM 658 C C . GLY A 1 78 ? -25.905 11.484 22.609 1.00 87.25 78 GLY A C 1
ATOM 659 O O . GLY A 1 78 ? -26.729 11.801 23.456 1.00 87.25 78 GLY A O 1
ATOM 660 N N . VAL A 1 79 ? -24.657 11.143 22.940 1.00 86.94 79 VAL A N 1
ATOM 661 C CA . VAL A 1 79 ? -24.168 11.169 24.322 1.00 86.94 79 VAL A CA 1
ATOM 662 C C . VAL A 1 79 ? -23.739 12.590 24.683 1.00 86.94 79 VAL A C 1
ATOM 664 O O . VAL A 1 79 ? -22.767 13.088 24.115 1.00 86.94 79 VAL A O 1
ATOM 667 N N . GLU A 1 80 ? -24.414 13.211 25.651 1.00 86.56 80 GLU A N 1
ATOM 668 C CA . GLU A 1 80 ? -24.069 14.542 26.187 1.00 86.56 80 GLU A CA 1
ATOM 669 C C . GLU A 1 80 ? -22.596 14.627 26.624 1.00 86.56 80 GLU A C 1
ATOM 671 O O . GLU A 1 80 ? -22.012 13.592 26.941 1.00 86.56 80 GLU A O 1
ATOM 676 N N . GLU A 1 81 ? -21.990 15.819 26.687 1.00 86.06 81 GLU A N 1
ATOM 677 C CA . GLU A 1 81 ? -20.555 16.008 27.007 1.00 86.06 81 GLU A CA 1
ATOM 678 C C . GLU A 1 81 ? -20.266 16.801 28.310 1.00 86.06 81 GLU A C 1
ATOM 680 O O . GLU A 1 81 ? -19.542 17.795 28.268 1.00 86.06 81 GLU A O 1
ATOM 685 N N . PRO A 1 82 ? -20.785 16.402 29.487 1.00 83.44 82 PRO A N 1
ATOM 686 C CA . PRO A 1 82 ? -20.425 17.014 30.770 1.00 83.44 82 PRO A CA 1
ATOM 687 C C . PRO A 1 82 ? -19.020 16.634 31.281 1.00 83.44 82 PRO A C 1
ATOM 689 O O . PRO A 1 82 ? -18.599 17.132 32.32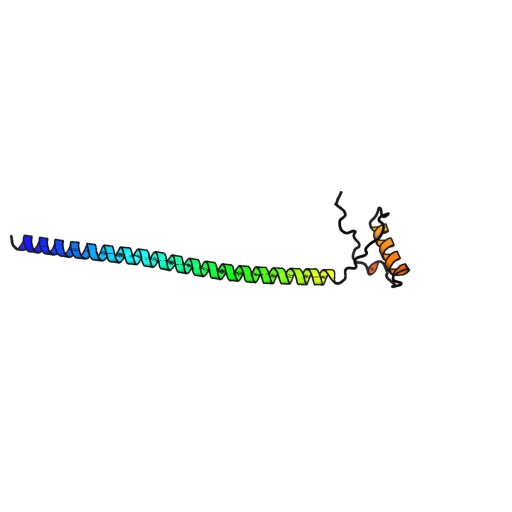1 1.00 83.44 82 PRO A O 1
ATOM 692 N N . GLU A 1 83 ? -18.302 15.724 30.617 1.00 82.25 83 GLU A N 1
ATOM 693 C CA . GLU A 1 83 ? -17.081 15.128 31.171 1.00 82.25 83 GLU A CA 1
ATOM 694 C C . GLU A 1 83 ? -15.864 16.060 31.081 1.00 82.25 83 GLU A C 1
ATOM 696 O O . GLU A 1 83 ? -15.555 16.602 30.014 1.00 82.25 83 GLU A O 1
ATOM 701 N N . ILE A 1 84 ? -15.121 16.175 32.187 1.00 82.25 84 ILE A N 1
ATOM 702 C CA . ILE A 1 84 ? -13.892 16.978 32.274 1.00 82.25 84 ILE A CA 1
ATOM 703 C C . ILE A 1 84 ? -12.660 16.073 32.132 1.00 82.25 84 ILE A C 1
ATOM 705 O O . ILE A 1 84 ? -11.705 16.436 31.441 1.00 82.25 84 ILE A O 1
ATOM 709 N N . SER A 1 85 ? -12.692 14.880 32.737 1.00 86.19 85 SER A N 1
ATOM 710 C CA . SER A 1 85 ? -11.596 13.906 32.721 1.00 86.19 85 SER A CA 1
ATOM 711 C C . SER A 1 85 ? -11.892 12.683 31.844 1.00 86.19 85 SER A C 1
ATOM 713 O O . SER A 1 85 ? -13.038 12.345 31.550 1.00 86.19 85 SER A O 1
ATOM 715 N N . TYR A 1 86 ? -10.832 11.963 31.463 1.00 87.06 86 TYR A N 1
ATOM 716 C CA . TYR A 1 86 ? -10.938 10.652 30.815 1.00 87.06 86 TYR A CA 1
ATOM 717 C C . TYR A 1 86 ? -11.698 9.640 31.686 1.00 87.06 86 TYR A C 1
ATOM 719 O O . TYR A 1 86 ? -12.509 8.874 31.174 1.00 87.06 86 TYR A O 1
ATOM 727 N N . GLN A 1 87 ? -11.462 9.654 33.003 1.00 88.50 87 GLN A N 1
ATOM 728 C CA . GLN A 1 87 ? -12.108 8.721 33.932 1.00 88.50 87 GLN A CA 1
ATOM 729 C C . GLN A 1 87 ? -13.629 8.924 33.984 1.00 88.50 87 GLN A C 1
ATOM 731 O O . GLN A 1 87 ? -14.372 7.947 34.055 1.00 88.50 87 GLN A O 1
ATOM 736 N N . ASP A 1 88 ? -14.092 10.173 33.881 1.00 89.88 88 ASP A N 1
ATOM 737 C CA . ASP A 1 88 ? -15.521 10.500 33.844 1.00 89.88 88 ASP A CA 1
ATOM 738 C C . ASP A 1 88 ? -16.175 9.950 32.569 1.00 89.88 88 ASP A C 1
ATOM 740 O O . ASP A 1 88 ? -17.272 9.394 32.611 1.00 89.88 88 ASP A O 1
ATOM 744 N N . LEU A 1 89 ? -15.472 10.052 31.434 1.00 89.88 89 LEU A N 1
ATOM 745 C CA . LEU A 1 89 ? -15.928 9.517 30.152 1.00 89.88 89 LEU A CA 1
ATOM 746 C C . LEU A 1 89 ? -16.017 7.991 30.171 1.00 89.88 89 LEU A C 1
ATOM 748 O O . LEU A 1 89 ? -17.004 7.422 29.708 1.00 89.88 89 LEU A O 1
ATOM 752 N N . GLU A 1 90 ? -15.000 7.332 30.715 1.00 90.38 90 GLU A N 1
ATOM 753 C CA . GLU A 1 90 ? -14.982 5.881 30.874 1.00 90.38 90 GLU A CA 1
ATOM 754 C C . GLU A 1 90 ? -16.126 5.404 31.778 1.00 90.38 90 GLU A C 1
ATOM 756 O O . GLU A 1 90 ? -16.859 4.487 31.406 1.00 90.38 90 GLU A O 1
ATOM 761 N N . LYS A 1 91 ? -16.343 6.077 32.918 1.00 90.81 91 LYS A N 1
ATOM 762 C CA . LYS A 1 91 ? -17.454 5.778 33.828 1.00 90.81 91 LYS A CA 1
ATOM 763 C C . LYS A 1 91 ? -18.804 5.935 33.133 1.00 90.81 91 LYS A C 1
ATOM 765 O O . LYS A 1 91 ? -19.633 5.038 33.211 1.00 90.81 91 LYS A O 1
ATOM 770 N N . LYS A 1 92 ? -18.999 7.016 32.379 1.00 90.12 92 LYS A N 1
ATOM 771 C CA . LYS A 1 92 ? -20.247 7.237 31.648 1.00 90.12 92 LYS A CA 1
ATOM 772 C C . LYS A 1 92 ? -20.512 6.174 30.587 1.00 90.12 92 LYS A C 1
ATOM 774 O O . LYS A 1 92 ? -21.651 5.750 30.417 1.00 90.12 92 LYS A O 1
ATOM 779 N N . VAL A 1 93 ? -19.485 5.736 29.862 1.00 90.94 93 VAL A N 1
ATOM 780 C CA . VAL A 1 93 ? -19.643 4.653 28.882 1.00 90.94 93 VAL A CA 1
ATOM 781 C C . VAL A 1 93 ? -19.997 3.339 29.576 1.00 90.94 93 VAL A C 1
ATOM 783 O O . VAL A 1 93 ? -20.898 2.644 29.111 1.00 90.94 93 VAL A O 1
ATOM 786 N N . LEU A 1 94 ? -19.370 3.028 30.714 1.00 91.44 94 LEU A N 1
ATOM 787 C CA . LEU A 1 94 ? -19.751 1.873 31.533 1.00 91.44 94 LEU A CA 1
ATOM 788 C C . LEU A 1 94 ? -21.193 1.983 32.036 1.00 91.44 94 LEU A C 1
ATOM 790 O O . LEU A 1 94 ? -21.921 0.995 31.983 1.00 91.44 94 LEU A O 1
ATOM 794 N N . ASP A 1 95 ? -21.627 3.167 32.468 1.00 90.69 95 ASP A N 1
ATOM 795 C CA . ASP A 1 95 ? -23.002 3.407 32.909 1.00 90.69 95 ASP A CA 1
ATOM 796 C C . ASP A 1 95 ? -23.998 3.208 31.756 1.00 90.69 95 ASP A C 1
ATOM 798 O O . ASP A 1 95 ? -25.043 2.594 31.948 1.00 90.69 95 ASP A O 1
ATOM 802 N N . ILE A 1 96 ? -23.675 3.653 30.537 1.00 90.19 96 ILE A N 1
ATOM 803 C CA . ILE A 1 96 ? -24.507 3.418 29.345 1.00 90.19 96 ILE A CA 1
ATOM 804 C C . ILE A 1 96 ? -24.603 1.916 29.042 1.00 90.19 96 ILE A C 1
ATOM 806 O O . ILE A 1 96 ? -25.695 1.395 28.819 1.00 90.19 96 ILE A O 1
ATOM 810 N N . ILE A 1 97 ? -23.480 1.198 29.047 1.00 91.19 97 ILE A N 1
ATOM 811 C CA . ILE A 1 97 ? -23.465 -0.231 28.709 1.00 91.19 97 ILE A CA 1
ATOM 812 C C . ILE A 1 97 ? -24.197 -1.061 29.775 1.00 91.19 97 ILE A C 1
ATOM 814 O O . ILE A 1 97 ? -25.021 -1.911 29.436 1.00 91.19 97 ILE A O 1
ATOM 818 N N . ASN A 1 98 ? -23.945 -0.795 31.057 1.00 91.94 98 ASN A N 1
ATOM 819 C CA . ASN A 1 98 ? -24.544 -1.560 32.146 1.00 91.94 98 ASN A CA 1
ATOM 820 C C . ASN A 1 98 ? -26.012 -1.188 32.385 1.00 91.94 98 ASN A C 1
ATOM 822 O O . ASN A 1 98 ? -26.827 -2.082 32.577 1.00 91.94 98 ASN A O 1
ATOM 826 N N . ASN A 1 99 ? -26.373 0.100 32.356 1.00 90.38 99 ASN A N 1
ATOM 827 C CA . ASN A 1 99 ? -27.720 0.535 32.744 1.00 90.38 99 ASN A CA 1
ATOM 828 C C . ASN A 1 99 ? -28.689 0.627 31.559 1.00 90.38 99 ASN A C 1
ATOM 830 O O . ASN A 1 99 ? -29.868 0.334 31.725 1.00 90.38 99 ASN A O 1
ATOM 834 N N . ILE A 1 100 ? -28.220 1.037 30.373 1.00 88.00 100 ILE A N 1
ATOM 835 C CA . ILE A 1 100 ? -29.093 1.220 29.198 1.00 88.00 100 ILE A CA 1
ATOM 836 C C . ILE A 1 100 ? -29.118 -0.047 28.346 1.00 88.00 100 ILE A C 1
ATOM 838 O O . ILE A 1 100 ? -30.189 -0.514 27.969 1.00 88.00 100 ILE A O 1
ATOM 842 N N . LEU A 1 101 ? -27.947 -0.618 28.045 1.00 85.75 101 LEU A N 1
ATOM 843 C CA . LEU A 1 101 ? -27.862 -1.843 27.240 1.00 85.75 101 LEU A CA 1
ATOM 844 C C . LEU A 1 101 ? -28.059 -3.119 28.073 1.00 85.75 101 LEU A C 1
ATOM 846 O O . LEU A 1 101 ? -28.288 -4.179 27.496 1.00 85.75 101 LEU A O 1
ATOM 850 N N . ASN A 1 102 ? -28.002 -3.020 29.407 1.00 88.56 102 ASN A N 1
ATOM 851 C CA . ASN A 1 102 ? -28.142 -4.135 30.349 1.00 88.56 102 ASN A CA 1
ATOM 852 C C . ASN A 1 102 ? -27.141 -5.281 30.098 1.00 88.56 102 ASN A C 1
ATOM 854 O O . ASN A 1 102 ? -27.452 -6.463 30.263 1.00 88.56 102 ASN A O 1
ATOM 858 N N . ILE A 1 103 ? -25.924 -4.931 29.674 1.00 88.12 103 ILE A N 1
ATOM 859 C CA . ILE A 1 103 ? -24.829 -5.875 29.436 1.00 88.12 103 ILE A CA 1
ATOM 860 C C . ILE A 1 103 ? -23.813 -5.702 30.555 1.00 88.12 103 ILE A C 1
ATOM 862 O O . ILE A 1 103 ? -23.316 -4.600 30.764 1.00 88.12 103 ILE A O 1
ATOM 866 N N . LYS A 1 104 ? -23.458 -6.797 31.237 1.00 87.69 104 LYS A N 1
ATOM 867 C CA . LYS A 1 104 ? -22.418 -6.781 32.272 1.00 87.69 104 LYS A CA 1
ATOM 868 C C . LYS A 1 104 ? -21.066 -6.453 31.642 1.00 87.69 104 LYS A C 1
ATOM 870 O O . LYS A 1 104 ? -20.466 -7.298 30.979 1.00 87.69 104 LYS A O 1
ATOM 875 N N . CYS A 1 105 ? -20.600 -5.230 31.855 1.00 85.88 105 CYS A N 1
ATOM 876 C CA . CYS A 1 105 ? -19.326 -4.739 31.359 1.00 85.88 105 CYS A CA 1
ATOM 877 C C . CYS A 1 105 ? -18.531 -4.109 32.502 1.00 85.88 105 CYS A C 1
ATOM 879 O O . CYS A 1 105 ? -18.942 -3.124 33.115 1.00 85.88 105 CYS A O 1
ATOM 881 N N . GLU A 1 106 ? -17.378 -4.698 32.786 1.00 88.62 106 GLU A N 1
ATOM 882 C CA . GLU A 1 106 ? -16.370 -4.170 33.692 1.00 88.62 106 GLU A CA 1
ATOM 883 C C . GLU A 1 106 ? -15.311 -3.349 32.952 1.00 88.62 106 GLU A C 1
ATOM 885 O O . GLU A 1 106 ? -15.048 -3.539 31.763 1.00 88.62 106 GLU A O 1
ATOM 890 N N . LYS A 1 107 ? -14.642 -2.469 33.700 1.00 85.69 107 LYS A N 1
ATOM 891 C CA . LYS A 1 107 ? -13.618 -1.549 33.192 1.00 85.69 107 LYS A CA 1
ATOM 892 C C . LYS A 1 107 ? -12.517 -2.240 32.377 1.00 85.69 107 LYS A C 1
ATOM 894 O O . LYS A 1 107 ? -12.092 -1.718 31.357 1.00 85.69 107 LYS A O 1
ATOM 899 N N . HIS A 1 108 ? -12.076 -3.423 32.799 1.00 88.88 108 HIS A N 1
ATOM 900 C CA . HIS A 1 108 ? -10.968 -4.137 32.161 1.00 88.88 108 HIS A CA 1
ATOM 901 C C . HIS A 1 108 ? -11.313 -4.731 30.781 1.00 88.88 108 HIS A C 1
ATOM 903 O O . HIS A 1 108 ? -10.407 -5.129 30.053 1.00 88.88 108 HIS A O 1
ATOM 909 N N . TYR A 1 109 ? -12.596 -4.783 30.399 1.00 87.81 109 TYR A N 1
ATOM 910 C CA . TYR A 1 109 ? -13.004 -5.188 29.048 1.00 87.81 109 TYR A CA 1
ATOM 911 C C . TYR A 1 109 ? -12.867 -4.064 28.018 1.00 87.81 109 TYR A C 1
ATOM 913 O O . TYR A 1 109 ? -12.961 -4.320 26.817 1.00 87.81 109 TYR A O 1
ATOM 921 N N . ILE A 1 110 ? -12.670 -2.825 28.470 1.00 89.56 110 ILE A N 1
ATOM 922 C CA . ILE A 1 110 ? -12.559 -1.655 27.607 1.00 89.56 110 ILE A CA 1
ATOM 923 C C . ILE A 1 110 ? -11.086 -1.274 27.492 1.00 89.56 110 ILE A C 1
ATOM 925 O O . ILE A 1 110 ? -10.442 -0.915 28.471 1.00 89.56 110 ILE A O 1
ATOM 929 N N . GLU A 1 111 ? -10.554 -1.323 26.273 1.00 89.81 111 GLU A N 1
ATOM 930 C CA . GLU A 1 111 ? -9.165 -0.934 26.010 1.00 89.81 111 GLU A CA 1
ATOM 931 C C . GLU A 1 111 ? -8.985 0.589 26.040 1.00 89.81 111 GLU A C 1
ATOM 933 O O . GLU A 1 111 ? -8.049 1.110 26.641 1.00 89.81 111 GLU A O 1
ATOM 938 N N . SER A 1 112 ? -9.882 1.327 25.380 1.00 89.69 112 SER A N 1
ATOM 939 C CA . SER A 1 112 ? -9.852 2.788 25.387 1.00 89.69 112 SER A CA 1
ATOM 940 C C . SER A 1 112 ? -11.204 3.396 25.037 1.00 89.69 112 SER A C 1
ATOM 942 O O . SER A 1 112 ? -11.996 2.822 24.288 1.00 89.69 112 SER A O 1
ATOM 944 N N . VAL A 1 113 ? -11.447 4.603 25.549 1.00 90.62 113 VAL A N 1
ATOM 945 C CA . VAL A 1 113 ? -12.635 5.403 25.233 1.00 90.62 113 VAL A CA 1
ATOM 946 C C . VAL A 1 113 ? -12.203 6.776 24.741 1.00 90.62 113 VAL A C 1
ATOM 948 O O . VAL A 1 113 ? -11.331 7.417 25.318 1.00 90.62 113 VAL A O 1
ATOM 951 N N . ARG A 1 114 ? -12.809 7.273 23.662 1.00 89.69 114 ARG A N 1
ATOM 952 C CA . ARG A 1 114 ? -12.518 8.625 23.172 1.00 89.69 114 ARG A CA 1
ATOM 953 C C . ARG A 1 114 ? -13.718 9.262 22.498 1.00 89.69 114 ARG A C 1
ATOM 955 O O . ARG A 1 114 ? -14.489 8.592 21.816 1.00 89.69 114 ARG A O 1
ATOM 962 N N . ARG A 1 115 ? -13.808 10.588 22.606 1.00 88.00 115 ARG A N 1
ATOM 963 C CA . ARG A 1 115 ? -14.712 11.394 21.781 1.00 88.00 115 ARG A CA 1
ATOM 964 C C . ARG A 1 115 ? -14.125 11.546 20.383 1.00 88.00 115 ARG A C 1
ATOM 966 O O . ARG A 1 115 ? -12.960 11.911 20.220 1.00 88.00 115 ARG A O 1
ATOM 973 N N . LEU A 1 116 ? -14.935 11.279 19.367 1.00 85.31 116 LEU A N 1
ATOM 974 C CA . LEU A 1 116 ? -14.576 11.580 17.986 1.00 85.31 116 LEU A CA 1
ATOM 975 C C . LEU A 1 116 ? -14.728 13.091 17.755 1.00 85.31 116 LEU A C 1
ATOM 977 O O . LEU A 1 116 ? -15.649 13.704 18.277 1.00 85.31 116 LEU A O 1
ATOM 981 N N . ARG A 1 117 ? -13.826 13.689 16.967 1.00 73.25 117 ARG A N 1
ATOM 982 C CA . ARG A 1 117 ? -13.826 15.118 16.576 1.00 73.25 117 ARG A CA 1
ATOM 983 C C . ARG A 1 117 ? -13.520 16.175 17.653 1.00 73.25 117 ARG A C 1
ATOM 985 O O . ARG A 1 117 ? -13.591 17.358 17.323 1.00 73.25 117 ARG A O 1
ATOM 992 N N . LYS A 1 118 ? -13.077 15.835 18.871 1.00 64.31 118 LYS A N 1
ATOM 993 C CA . LYS A 1 118 ? -12.478 16.868 19.744 1.00 64.31 118 LYS A CA 1
ATOM 994 C C . LYS A 1 118 ? -11.202 17.402 19.076 1.00 64.31 118 LYS A C 1
ATOM 996 O O . LYS A 1 118 ? -10.223 16.669 18.933 1.00 64.31 118 LYS A O 1
ATOM 1001 N N . LYS A 1 119 ? -11.211 18.672 18.645 1.00 49.12 119 LYS A N 1
ATOM 1002 C CA . LYS A 1 119 ? -9.972 19.398 18.326 1.00 49.12 119 LYS A CA 1
ATOM 1003 C C . LYS A 1 119 ? -9.099 19.316 19.576 1.00 49.12 119 LYS A C 1
ATOM 1005 O O . LYS A 1 119 ? -9.564 19.691 20.651 1.00 49.12 119 LYS A O 1
ATOM 1010 N N . LYS A 1 120 ? -7.868 18.813 19.440 1.00 49.59 120 LYS A N 1
ATOM 1011 C CA . LYS A 1 120 ? -6.843 19.029 20.466 1.00 49.59 120 LYS A CA 1
ATOM 1012 C C . LYS A 1 120 ? -6.769 20.547 20.669 1.00 49.59 120 LYS A C 1
ATOM 1014 O O . LYS A 1 120 ? -6.480 21.257 19.707 1.00 49.59 120 LYS A O 1
ATOM 1019 N N . ARG A 1 121 ? -7.185 21.023 21.842 1.00 44.06 121 ARG A N 1
ATOM 1020 C CA . ARG A 1 121 ? -6.784 22.345 22.319 1.00 44.06 121 ARG A CA 1
ATOM 1021 C C . ARG A 1 121 ? -5.321 22.267 22.720 1.00 44.06 121 ARG A C 1
ATOM 1023 O O . ARG A 1 121 ? -4.931 21.182 23.210 1.00 44.06 121 ARG A O 1
#

Radius of gyration: 40.13 Å; chains: 1; bounding box: 77×29×102 Å

Foldseek 3Di:
DVVVVVVVVVVVVVVVVVVVVVVVVVVVVVVVVVVVVVVVVVVVVVVVVVVVVVVVVVVVVVVVVVCVVCVPPDDDPPDDPPDDDQVVQLVVVCCCCCPVVVDDDDSVVDPGDDDPPDDDD